Protein AF-A0A9P7FXS5-F1 (afdb_monomer_lite)

InterPro domains:
  IPR040554 Peroxisomal membrane protein PEX14-like, KPWE domain [PF17733] (110-156)
  IPR058841 PEX14-like, helix-turn-helix domain [PF25871] (19-83)

Secondary structure (DSSP, 8-state):
------------------HHHHHHH--GGG-HHHHHHHHHHHHTTTTSSS--HHHHHHHHHHHHHHHHHTT----HHHHHHHHHHH--TT------------S---------HHHHHHHHHTT-GGGSTT-----S----SPPPPP-SPP---HHHHTTTTS-S------------

Organism: NCBI:txid117069

Structure (mmCIF, N/CA/C/O backbone):
data_AF-A0A9P7FXS5-F1
#
_entry.id   AF-A0A9P7FXS5-F1
#
loop_
_atom_site.group_PDB
_atom_site.id
_atom_site.type_symbol
_ato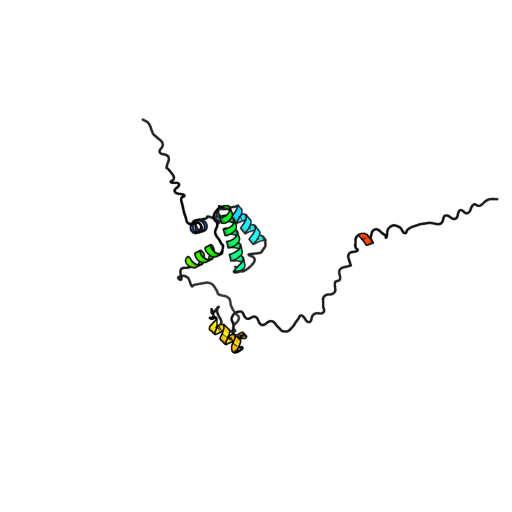m_site.label_atom_id
_atom_site.label_alt_id
_atom_site.label_comp_id
_atom_site.label_asym_id
_atom_site.label_entity_id
_atom_site.label_seq_id
_atom_site.pdbx_PDB_ins_code
_atom_site.Cartn_x
_atom_site.Cartn_y
_atom_site.Cartn_z
_atom_site.occupancy
_atom_site.B_iso_or_equiv
_atom_site.auth_seq_id
_atom_site.auth_comp_id
_atom_site.auth_asym_id
_atom_site.auth_atom_id
_atom_site.pdbx_PDB_model_num
ATOM 1 N N . MET A 1 1 ? -50.019 -2.440 -45.811 1.00 47.44 1 MET A N 1
ATOM 2 C CA . MET A 1 1 ? -49.812 -3.126 -44.522 1.00 47.44 1 MET A CA 1
ATOM 3 C C . MET A 1 1 ? -48.393 -2.813 -44.094 1.00 47.44 1 MET A C 1
ATOM 5 O O . MET A 1 1 ? -47.466 -3.425 -44.601 1.00 47.44 1 MET A O 1
ATOM 9 N N . SER A 1 2 ? -48.242 -1.752 -43.305 1.00 52.03 2 SER A N 1
ATOM 10 C CA . SER A 1 2 ? -46.956 -1.260 -42.814 1.00 52.03 2 SER A CA 1
ATOM 11 C C . SER A 1 2 ? -46.602 -2.020 -41.543 1.00 52.03 2 SER A C 1
ATOM 13 O O . SER A 1 2 ? -47.367 -1.982 -40.582 1.00 52.03 2 SER A O 1
ATOM 15 N N . SER A 1 3 ? -45.477 -2.725 -41.546 1.00 56.12 3 SER A N 1
ATOM 16 C CA . SER A 1 3 ? -44.903 -3.328 -40.346 1.00 56.12 3 SER A CA 1
ATOM 17 C C . SER A 1 3 ? -43.747 -2.444 -39.903 1.00 56.12 3 SER A C 1
ATOM 19 O O . SER A 1 3 ? -42.648 -2.515 -40.445 1.00 56.12 3 SER A O 1
ATOM 21 N N . GLU A 1 4 ? -44.054 -1.555 -38.966 1.00 56.38 4 GLU A N 1
ATOM 22 C CA . GLU A 1 4 ? -43.104 -0.703 -38.264 1.00 56.38 4 GLU A CA 1
ATOM 23 C C . GLU A 1 4 ? -42.313 -1.567 -37.273 1.00 56.38 4 GLU A C 1
ATOM 25 O O . GLU A 1 4 ? -42.883 -2.200 -36.380 1.00 56.38 4 GLU A O 1
ATOM 30 N N . LEU A 1 5 ? -40.999 -1.660 -37.487 1.00 52.34 5 LEU A N 1
ATOM 31 C CA . LEU A 1 5 ? -40.068 -2.347 -36.598 1.00 52.34 5 LEU A CA 1
ATOM 32 C C . LEU A 1 5 ? -39.922 -1.527 -35.313 1.00 52.34 5 LEU A C 1
ATOM 34 O O . LEU A 1 5 ? -39.390 -0.421 -35.301 1.00 52.34 5 LEU A O 1
ATOM 38 N N . LYS A 1 6 ? -40.443 -2.099 -34.229 1.00 45.44 6 LYS A N 1
ATOM 39 C CA . LYS A 1 6 ? -40.317 -1.631 -32.852 1.00 45.44 6 LYS A CA 1
ATOM 40 C C . LYS A 1 6 ? -38.885 -1.896 -32.369 1.00 45.44 6 LYS A C 1
ATOM 42 O O . LYS A 1 6 ? -38.578 -2.998 -31.925 1.00 45.44 6 LYS A O 1
ATOM 47 N N . GLU A 1 7 ? -38.032 -0.882 -32.445 1.00 49.72 7 GLU A N 1
ATOM 48 C CA . GLU A 1 7 ? -36.761 -0.830 -31.715 1.00 49.72 7 GLU A CA 1
ATOM 49 C C . GLU A 1 7 ? -37.035 -0.932 -30.195 1.00 49.72 7 GLU A C 1
ATOM 51 O O . GLU A 1 7 ? -37.879 -0.188 -29.676 1.00 49.72 7 GLU A O 1
ATOM 56 N N . PRO A 1 8 ? -36.371 -1.833 -29.448 1.00 53.38 8 PRO A N 1
ATOM 57 C CA . PRO A 1 8 ? -36.411 -1.815 -27.994 1.00 53.38 8 PRO A CA 1
ATOM 58 C C . PRO A 1 8 ? -35.490 -0.707 -27.468 1.00 53.38 8 PRO A C 1
ATOM 60 O O . PRO A 1 8 ? -34.266 -0.802 -27.520 1.00 53.38 8 PRO A O 1
ATOM 63 N N . SER A 1 9 ? -36.099 0.347 -26.930 1.00 42.12 9 SER A N 1
ATOM 64 C CA . SER A 1 9 ? -35.431 1.391 -26.156 1.00 42.12 9 SER A CA 1
ATOM 65 C C . SER A 1 9 ? -34.771 0.790 -24.907 1.00 42.12 9 SER A C 1
ATOM 67 O O . SER A 1 9 ? -35.450 0.517 -23.915 1.00 42.12 9 SER A O 1
ATOM 69 N N . LEU A 1 10 ? -33.455 0.585 -24.957 1.00 45.62 10 LEU A N 1
ATOM 70 C CA . LEU A 1 10 ? -32.618 0.380 -23.775 1.00 45.62 10 LEU A CA 1
ATOM 71 C C . LEU A 1 10 ? -32.517 1.712 -23.027 1.00 45.62 10 LEU A C 1
ATOM 73 O O . LEU A 1 10 ? -31.920 2.676 -23.500 1.00 45.62 10 LEU A O 1
ATOM 77 N N . SER A 1 11 ? -33.178 1.761 -21.877 1.00 41.03 11 SER A N 1
ATOM 78 C CA . SER A 1 11 ? -33.237 2.891 -20.959 1.00 41.03 11 SER A CA 1
ATOM 79 C C . SER A 1 11 ? -31.848 3.184 -20.385 1.00 41.03 11 SER A C 1
ATOM 81 O O . SER A 1 11 ? -31.383 2.508 -19.470 1.00 41.03 11 SER A O 1
ATOM 83 N N . SER A 1 12 ? -31.183 4.208 -20.913 1.00 48.53 12 SER A N 1
ATOM 84 C CA . SER A 1 12 ? -29.976 4.789 -20.323 1.00 48.53 12 SER A CA 1
ATOM 85 C C . SER A 1 12 ? -30.346 5.738 -19.179 1.00 48.53 12 SER A C 1
ATOM 87 O O . SER A 1 12 ? -30.234 6.951 -19.325 1.00 48.53 12 SER A O 1
ATOM 89 N N . ASP A 1 13 ? -30.760 5.202 -18.029 1.00 44.75 13 ASP A N 1
ATOM 90 C CA . ASP A 1 13 ? -30.784 5.959 -16.766 1.00 44.75 13 ASP A CA 1
ATOM 91 C C . ASP A 1 13 ? -29.416 5.827 -16.071 1.00 44.75 13 ASP A C 1
ATOM 93 O O . ASP A 1 13 ? -29.232 5.144 -15.067 1.00 44.75 13 ASP A O 1
ATOM 97 N N . SER A 1 14 ? -28.406 6.466 -16.665 1.00 52.44 14 SER A N 1
A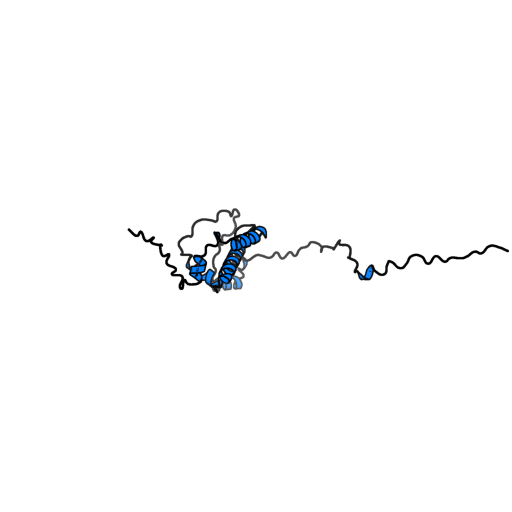TOM 98 C CA . SER A 1 14 ? -27.042 6.588 -16.129 1.00 52.44 14 SER A CA 1
ATOM 99 C C . SER A 1 14 ? -26.885 7.912 -15.367 1.00 52.44 14 SER A C 1
ATOM 101 O O . SER A 1 14 ? -25.984 8.710 -15.637 1.00 52.44 14 SER A O 1
ATOM 103 N N . SER A 1 15 ? -27.766 8.183 -14.408 1.00 54.66 15 SER A N 1
ATOM 104 C CA . SER A 1 15 ? -27.682 9.399 -13.594 1.00 54.66 15 SER A CA 1
ATOM 105 C C . SER A 1 15 ? -27.630 9.078 -12.101 1.00 54.66 15 SER A C 1
ATOM 107 O O . SER A 1 15 ? -28.628 8.742 -11.479 1.00 54.66 15 SER A O 1
ATOM 109 N N . VAL A 1 16 ? -26.429 9.295 -11.544 1.00 58.59 16 VAL A N 1
ATOM 110 C CA . VAL A 1 16 ? -26.097 9.491 -10.115 1.00 58.59 16 VAL A CA 1
ATOM 111 C C . VAL A 1 16 ? -26.000 8.250 -9.207 1.00 58.59 16 VAL A C 1
ATOM 113 O O . VAL A 1 16 ? -26.323 8.323 -8.028 1.00 58.59 16 VAL A O 1
ATOM 116 N N . LEU A 1 17 ? -25.460 7.124 -9.686 1.00 61.44 17 LEU A N 1
ATOM 117 C CA . LEU A 1 17 ? -24.916 6.127 -8.745 1.00 61.44 17 LEU A CA 1
ATOM 118 C C . LEU A 1 17 ? -23.758 6.737 -7.946 1.00 61.44 17 LEU A C 1
ATOM 120 O O . LEU A 1 17 ? -22.893 7.396 -8.537 1.00 61.44 17 LEU A O 1
ATOM 124 N N . ASN A 1 18 ? -23.757 6.513 -6.628 1.00 80.88 18 ASN A N 1
ATOM 125 C CA . ASN A 1 18 ? -22.683 6.933 -5.731 1.00 80.88 18 ASN A CA 1
ATOM 126 C C . ASN A 1 18 ? -21.350 6.384 -6.281 1.00 80.88 18 ASN A C 1
ATOM 128 O O . ASN A 1 18 ? -21.318 5.231 -6.720 1.00 80.88 18 ASN A O 1
ATOM 132 N N . PRO A 1 19 ? -20.254 7.162 -6.310 1.00 78.94 19 PRO A N 1
ATOM 133 C CA . PRO A 1 19 ? -18.975 6.682 -6.835 1.00 78.94 19 PRO A CA 1
ATOM 134 C C . PRO A 1 19 ? -18.535 5.339 -6.216 1.00 78.94 19 PRO A C 1
ATOM 136 O O . PRO A 1 19 ? -18.009 4.491 -6.934 1.00 78.94 19 PRO A O 1
ATOM 139 N N . LEU A 1 20 ? -18.854 5.075 -4.941 1.00 81.81 20 LEU A N 1
ATOM 140 C CA . LEU A 1 20 ? -18.588 3.782 -4.292 1.00 81.81 20 LEU A CA 1
ATOM 141 C C . LEU A 1 20 ? -19.411 2.624 -4.881 1.00 81.81 20 LEU A C 1
ATOM 143 O O . LEU A 1 20 ? -18.901 1.517 -5.037 1.00 81.81 20 LEU A O 1
ATOM 147 N N . GLU A 1 21 ? -20.672 2.862 -5.238 1.00 81.69 21 GLU A N 1
ATOM 148 C CA . GLU A 1 21 ? -21.524 1.848 -5.874 1.00 81.69 21 GLU A CA 1
ATOM 149 C C . GLU A 1 21 ? -21.044 1.536 -7.288 1.00 81.69 21 GLU A C 1
ATOM 151 O O . GLU A 1 21 ? -21.047 0.380 -7.702 1.00 81.69 21 GLU A O 1
ATOM 156 N N . ARG A 1 22 ? -20.562 2.551 -8.016 1.00 81.38 22 ARG A N 1
ATOM 157 C CA . ARG A 1 22 ? -19.932 2.350 -9.328 1.00 81.38 22 ARG A CA 1
ATOM 158 C C . ARG A 1 22 ? -18.658 1.530 -9.215 1.00 81.38 22 ARG A C 1
ATOM 160 O O . ARG A 1 22 ? -18.451 0.648 -10.036 1.00 81.38 22 ARG A O 1
ATOM 167 N N . PHE A 1 23 ? -17.833 1.802 -8.204 1.00 84.44 23 PHE A N 1
ATOM 168 C CA . PHE A 1 23 ? -16.642 1.008 -7.910 1.00 84.44 23 PHE A CA 1
ATOM 169 C C . PHE A 1 23 ? -17.002 -0.455 -7.626 1.00 84.44 23 PHE A C 1
ATOM 171 O O . PHE A 1 23 ? -16.379 -1.356 -8.177 1.00 84.44 23 PHE A O 1
ATOM 178 N N . ALA A 1 24 ? -18.037 -0.699 -6.818 1.00 83.62 24 ALA A N 1
ATOM 179 C CA . ALA A 1 24 ? -18.481 -2.050 -6.484 1.00 83.62 24 ALA A CA 1
ATOM 180 C C . ALA A 1 24 ? -19.114 -2.794 -7.675 1.00 83.62 24 ALA A C 1
ATOM 182 O O . ALA A 1 24 ? -18.932 -4.001 -7.810 1.00 83.62 24 ALA A O 1
ATOM 183 N N . ALA A 1 25 ? -19.844 -2.085 -8.539 1.00 83.88 25 ALA A N 1
ATOM 184 C CA . ALA A 1 25 ? -20.483 -2.645 -9.730 1.00 83.88 25 ALA A CA 1
ATOM 185 C C . ALA A 1 25 ? -19.530 -2.793 -10.931 1.00 83.88 25 ALA A C 1
ATOM 187 O O . ALA A 1 25 ? -19.921 -3.342 -11.964 1.00 83.88 25 ALA A O 1
ATOM 188 N N . TYR A 1 26 ? -18.300 -2.285 -10.832 1.00 84.50 26 TYR A N 1
ATOM 189 C CA . TYR A 1 26 ? -17.342 -2.306 -11.928 1.00 84.50 26 TYR A CA 1
ATOM 190 C C . TYR A 1 26 ? -16.813 -3.724 -12.192 1.00 84.50 26 TYR A C 1
ATOM 192 O O . TYR A 1 26 ? -16.307 -4.397 -11.293 1.00 84.50 26 TYR A O 1
ATOM 200 N N . GLN A 1 27 ? -16.889 -4.173 -13.449 1.00 87.56 27 GLN A N 1
ATOM 201 C CA . GLN A 1 27 ? -16.459 -5.513 -13.864 1.00 87.56 27 GLN A CA 1
ATOM 202 C C . GLN A 1 27 ? -14.955 -5.564 -14.150 1.00 87.56 27 GLN A C 1
ATOM 204 O O . GLN A 1 27 ? -14.524 -5.684 -15.299 1.00 87.56 27 GLN A O 1
ATOM 209 N N . PHE A 1 28 ? -14.156 -5.503 -13.086 1.00 86.31 28 PHE A N 1
ATOM 210 C CA . PHE A 1 28 ? -12.695 -5.605 -13.159 1.00 86.31 28 PHE A CA 1
ATOM 211 C C . PHE A 1 28 ? -12.217 -6.855 -13.914 1.00 86.31 28 PHE A C 1
ATOM 213 O O . PHE A 1 28 ? -11.234 -6.790 -14.643 1.00 86.31 28 PHE A O 1
ATOM 220 N N . ASP A 1 29 ? -12.950 -7.965 -13.816 1.00 86.56 29 ASP A N 1
ATOM 221 C CA . ASP A 1 29 ? -12.598 -9.229 -14.471 1.00 86.56 29 ASP A CA 1
ATOM 222 C C . ASP A 1 29 ? -12.684 -9.179 -16.000 1.00 86.56 29 ASP A C 1
ATOM 224 O O . ASP A 1 29 ? -12.162 -10.068 -16.659 1.00 86.56 29 ASP A O 1
ATOM 228 N N . SER A 1 30 ? -13.335 -8.167 -16.574 1.00 88.25 30 SER A N 1
ATOM 229 C CA . SER A 1 30 ? -13.462 -7.991 -18.028 1.00 88.25 30 SER A CA 1
ATOM 230 C C . SER A 1 30 ? -12.546 -6.903 -18.594 1.00 88.25 30 SER A C 1
ATOM 232 O O . SER A 1 30 ? -12.469 -6.737 -19.809 1.00 88.25 30 SER A O 1
ATOM 234 N N . ASP A 1 31 ? -11.853 -6.153 -17.732 1.00 88.81 31 ASP A N 1
ATOM 235 C CA . ASP A 1 31 ? -10.991 -5.054 -18.154 1.00 88.81 31 ASP A CA 1
ATOM 236 C C . ASP A 1 31 ? -9.571 -5.556 -18.450 1.00 88.81 31 ASP A C 1
ATOM 238 O O . ASP A 1 31 ? -8.816 -5.918 -17.547 1.00 88.81 31 ASP A O 1
ATOM 242 N N . GLU A 1 32 ? -9.187 -5.528 -19.727 1.00 90.31 32 GLU A N 1
ATOM 243 C CA . GLU A 1 32 ? -7.867 -5.971 -20.194 1.00 90.31 32 GLU A CA 1
ATOM 244 C C . GLU A 1 32 ? -6.709 -5.175 -19.575 1.00 90.31 32 GLU A C 1
ATOM 246 O O . GLU A 1 32 ? -5.664 -5.739 -19.261 1.00 90.31 32 GLU A O 1
ATOM 251 N N . THR A 1 33 ? -6.881 -3.867 -19.358 1.00 86.25 33 THR A N 1
ATOM 252 C CA . THR A 1 33 ? -5.832 -3.009 -18.783 1.00 86.25 33 THR A CA 1
ATOM 253 C C . THR A 1 33 ? -5.618 -3.341 -17.310 1.00 86.25 33 THR A C 1
ATOM 255 O O . THR A 1 33 ? -4.484 -3.401 -16.831 1.00 86.25 33 THR A O 1
ATOM 258 N N . TYR A 1 34 ? -6.709 -3.591 -16.587 1.00 88.19 34 TYR A N 1
ATOM 259 C CA . TYR A 1 34 ? -6.659 -4.045 -15.204 1.00 88.19 34 TYR A CA 1
ATOM 260 C C . TYR A 1 34 ? -6.031 -5.438 -15.092 1.00 88.19 34 TYR A C 1
ATOM 262 O O . TYR A 1 34 ? -5.131 -5.635 -14.275 1.00 88.19 34 TYR A O 1
ATOM 270 N N . GLN A 1 35 ? -6.446 -6.384 -15.939 1.00 91.31 35 GLN A N 1
ATOM 271 C CA . GLN A 1 35 ? -5.867 -7.727 -15.990 1.00 91.31 35 GLN A CA 1
ATOM 272 C C . GLN A 1 35 ? -4.372 -7.697 -16.321 1.00 91.31 35 GLN A C 1
ATOM 274 O O . GLN A 1 35 ? -3.598 -8.423 -15.704 1.00 91.31 35 GLN A O 1
ATOM 279 N N . GLN A 1 36 ? -3.946 -6.838 -17.248 1.00 90.44 36 GLN A N 1
ATOM 280 C CA . GLN A 1 36 ? -2.534 -6.661 -17.576 1.00 90.44 36 GLN A CA 1
ATOM 281 C C . GLN A 1 36 ? -1.744 -6.094 -16.388 1.00 90.44 36 GLN A C 1
ATOM 283 O O . GLN A 1 36 ? -0.649 -6.574 -16.090 1.00 90.44 36 GLN A O 1
ATOM 288 N N . GLY A 1 37 ? -2.302 -5.109 -15.677 1.00 87.19 37 GLY A N 1
ATOM 289 C CA . GLY A 1 37 ? -1.711 -4.580 -14.447 1.00 87.19 37 GLY A CA 1
ATOM 290 C C . GLY A 1 37 ? -1.590 -5.644 -13.353 1.00 87.19 37 GLY A C 1
ATOM 291 O O . GLY A 1 37 ? -0.537 -5.769 -12.730 1.00 87.19 37 GLY A O 1
ATOM 292 N N . LEU A 1 38 ? -2.630 -6.463 -13.170 1.00 86.69 38 LEU A N 1
ATOM 293 C CA . LEU A 1 38 ? -2.611 -7.595 -12.243 1.00 86.69 38 LEU A CA 1
ATOM 294 C C . LEU A 1 38 ? -1.566 -8.637 -12.641 1.00 86.69 38 LEU A C 1
ATOM 296 O O . LEU A 1 38 ? -0.816 -9.096 -11.786 1.00 86.69 38 LEU A O 1
ATOM 300 N N . ALA A 1 39 ? -1.490 -8.994 -13.923 1.00 87.31 39 ALA A N 1
ATOM 301 C CA . ALA A 1 39 ? -0.516 -9.953 -14.427 1.00 87.31 39 ALA A CA 1
ATOM 302 C C . ALA A 1 39 ? 0.919 -9.471 -14.176 1.00 87.31 39 ALA A C 1
ATOM 304 O O . ALA A 1 39 ? 1.743 -10.249 -13.707 1.00 87.31 39 ALA A O 1
ATOM 305 N N . SER A 1 40 ? 1.199 -8.181 -14.394 1.00 86.81 40 SER A N 1
ATOM 306 C CA . SER A 1 40 ? 2.505 -7.585 -14.083 1.00 86.81 40 SER A CA 1
ATOM 307 C C . SER A 1 40 ? 2.837 -7.629 -12.589 1.00 86.81 40 SER A C 1
ATOM 309 O O . SER A 1 40 ? 4.004 -7.763 -12.230 1.00 86.81 40 SER A O 1
ATOM 311 N N . LEU A 1 41 ? 1.834 -7.501 -11.720 1.00 84.00 41 LEU A N 1
ATOM 312 C CA . LEU A 1 41 ? 2.012 -7.550 -10.270 1.00 84.00 41 LEU A CA 1
ATOM 313 C C . LEU A 1 41 ? 2.254 -8.990 -9.782 1.00 84.00 41 LEU A C 1
ATOM 315 O O . LEU A 1 41 ? 3.099 -9.231 -8.921 1.00 84.00 41 LEU A O 1
ATOM 319 N N . ILE A 1 42 ? 1.559 -9.958 -10.385 1.00 85.62 42 ILE A N 1
ATOM 320 C CA . ILE A 1 42 ? 1.755 -11.395 -10.148 1.00 85.62 42 ILE A CA 1
ATOM 321 C C . ILE A 1 42 ? 3.146 -11.839 -10.613 1.00 85.62 42 ILE A C 1
ATOM 323 O O . ILE A 1 42 ? 3.855 -12.487 -9.847 1.00 85.62 42 ILE A O 1
ATOM 327 N N . ASP A 1 43 ? 3.556 -11.454 -11.822 1.00 84.88 43 ASP A N 1
ATOM 328 C CA . ASP A 1 43 ? 4.872 -11.790 -12.385 1.00 84.88 43 ASP A CA 1
ATOM 329 C C . ASP A 1 43 ? 6.017 -11.097 -11.624 1.00 84.88 43 ASP A C 1
ATOM 331 O O . ASP A 1 43 ? 7.083 -11.671 -11.415 1.00 84.88 43 ASP A O 1
ATOM 335 N N . GLY A 1 44 ? 5.756 -9.897 -11.093 1.00 80.38 44 GLY A N 1
ATOM 336 C CA . GLY A 1 44 ? 6.651 -9.176 -10.184 1.00 80.38 44 GLY A CA 1
ATOM 337 C C . GLY A 1 44 ? 6.833 -9.829 -8.807 1.00 80.38 44 GLY A C 1
ATOM 338 O O . GLY A 1 44 ? 7.582 -9.306 -7.983 1.00 80.38 44 GLY A O 1
ATOM 339 N N . GLY A 1 45 ? 6.169 -10.957 -8.539 1.00 74.81 45 GLY A N 1
ATOM 340 C CA . GLY A 1 45 ? 6.319 -11.723 -7.304 1.00 74.81 45 GLY A CA 1
ATOM 341 C C . GLY A 1 45 ? 5.546 -11.166 -6.110 1.00 74.81 45 GLY A C 1
ATOM 342 O O . GLY A 1 45 ? 5.665 -11.729 -5.023 1.00 74.81 45 GLY A O 1
ATOM 343 N N . ALA A 1 46 ? 4.718 -10.130 -6.289 1.00 66.62 46 ALA A N 1
ATOM 344 C CA . ALA A 1 46 ? 3.904 -9.574 -5.207 1.00 66.62 46 ALA A CA 1
ATOM 345 C C . ALA A 1 46 ? 2.988 -10.647 -4.598 1.00 66.62 46 ALA A C 1
ATOM 347 O O . ALA A 1 46 ? 2.901 -10.782 -3.387 1.00 66.62 46 ALA A O 1
ATOM 348 N N . PHE A 1 47 ? 2.397 -11.518 -5.423 1.00 67.50 47 PHE A N 1
ATOM 349 C CA . PHE A 1 47 ? 1.528 -12.612 -4.963 1.00 67.50 47 PHE A CA 1
ATOM 350 C C . PHE A 1 47 ? 2.252 -13.951 -4.740 1.00 67.50 47 PHE A C 1
ATOM 352 O O . PHE A 1 47 ? 1.596 -14.984 -4.602 1.00 67.50 47 PHE A O 1
ATOM 359 N N . SER A 1 48 ? 3.589 -13.970 -4.692 1.00 59.28 48 SER A N 1
ATOM 360 C CA . SER A 1 48 ? 4.371 -15.188 -4.441 1.00 59.28 48 SER A CA 1
ATOM 361 C C . SER A 1 48 ? 4.328 -15.583 -2.953 1.00 59.28 48 SER A C 1
ATOM 363 O O . SER A 1 48 ? 5.319 -15.464 -2.233 1.00 59.28 48 SER A O 1
ATOM 365 N N . GLY A 1 49 ? 3.175 -16.052 -2.469 1.00 64.38 49 GLY A N 1
ATOM 366 C CA . GLY A 1 49 ? 2.985 -16.515 -1.091 1.00 64.38 49 GLY A CA 1
ATOM 367 C C . GLY A 1 49 ? 1.521 -16.535 -0.645 1.00 64.38 49 GLY A C 1
ATOM 368 O O . GLY A 1 49 ? 0.612 -16.290 -1.435 1.00 64.38 49 GLY A O 1
ATOM 369 N N . ASN A 1 50 ? 1.285 -16.825 0.642 1.00 57.88 50 ASN A N 1
ATOM 370 C CA . ASN A 1 50 ? -0.032 -16.617 1.254 1.00 57.88 50 ASN A CA 1
ATOM 371 C C . ASN A 1 50 ? -0.456 -15.149 1.071 1.00 57.88 50 ASN A C 1
ATOM 373 O O . ASN A 1 50 ? 0.414 -14.279 1.112 1.00 57.88 50 ASN A O 1
ATOM 377 N N . PRO A 1 51 ? -1.754 -14.851 0.889 1.00 62.84 51 PRO A N 1
ATOM 378 C CA . PRO A 1 51 ? -2.227 -13.483 0.717 1.00 62.84 51 PRO A CA 1
ATOM 379 C C . PRO A 1 51 ? -1.915 -12.666 1.975 1.00 62.84 51 PRO A C 1
ATOM 381 O O . PRO A 1 51 ? -2.640 -12.724 2.968 1.00 62.84 51 PRO A O 1
ATOM 384 N N . THR A 1 52 ? -0.817 -11.917 1.943 1.00 66.56 52 THR A N 1
ATOM 385 C CA . THR A 1 52 ? -0.477 -10.960 2.988 1.00 66.56 52 THR A CA 1
ATOM 386 C C . THR A 1 52 ? -1.399 -9.743 2.877 1.00 66.56 52 THR A C 1
ATOM 388 O O . THR A 1 52 ? -1.958 -9.462 1.807 1.00 66.56 52 THR A O 1
ATOM 391 N N . PRO A 1 53 ? -1.615 -9.003 3.976 1.00 69.75 53 PRO A N 1
ATOM 392 C CA . PRO A 1 53 ? -2.393 -7.769 3.929 1.00 69.75 53 PRO A CA 1
ATOM 393 C C . PRO A 1 53 ? -1.805 -6.747 2.944 1.00 69.75 53 PRO A C 1
ATOM 395 O O . PRO A 1 53 ? -2.584 -6.005 2.344 1.00 69.75 53 PRO A O 1
ATOM 398 N N . GLU A 1 54 ? -0.484 -6.750 2.716 1.00 73.81 54 GLU A N 1
ATOM 399 C CA . GLU A 1 54 ? 0.154 -5.898 1.705 1.00 73.81 54 GLU A CA 1
ATOM 400 C C . GLU A 1 54 ? -0.334 -6.226 0.284 1.00 73.81 54 GLU A C 1
ATOM 402 O O . GLU A 1 54 ? -0.774 -5.332 -0.435 1.00 73.81 54 GLU A O 1
ATOM 407 N N . ASN A 1 55 ? -0.390 -7.506 -0.091 1.00 77.69 55 ASN A N 1
ATOM 408 C CA . ASN A 1 55 ? -0.829 -7.940 -1.425 1.00 77.69 55 ASN A CA 1
ATOM 409 C C . ASN A 1 55 ? -2.284 -7.555 -1.714 1.00 77.69 55 ASN A C 1
ATOM 411 O O . ASN A 1 55 ? -2.666 -7.221 -2.840 1.00 77.69 55 ASN A O 1
ATOM 415 N N . LYS A 1 56 ? -3.126 -7.604 -0.676 1.00 77.50 56 LYS A N 1
ATOM 416 C CA . LYS A 1 56 ? -4.517 -7.162 -0.770 1.00 77.50 56 LYS A CA 1
ATOM 417 C C . LYS A 1 56 ? -4.600 -5.651 -0.987 1.00 77.50 56 LYS A C 1
ATOM 419 O O . LYS A 1 56 ? -5.469 -5.200 -1.733 1.00 77.50 56 LYS A O 1
ATOM 424 N N . GLU A 1 57 ? -3.716 -4.886 -0.357 1.00 81.25 57 GLU A N 1
ATOM 425 C CA . GLU A 1 57 ? -3.672 -3.437 -0.513 1.00 81.25 57 GLU A CA 1
ATOM 426 C C . GLU A 1 57 ? -3.199 -3.025 -1.904 1.00 81.25 57 GLU A C 1
ATOM 428 O O . GLU A 1 57 ? -3.847 -2.201 -2.540 1.00 81.25 57 GLU A O 1
ATOM 433 N N . GLU A 1 58 ? -2.173 -3.670 -2.452 1.00 81.44 58 GLU A N 1
ATOM 434 C CA . GLU A 1 58 ? -1.732 -3.417 -3.829 1.00 81.44 58 GLU A CA 1
ATOM 435 C C . GLU A 1 58 ? -2.832 -3.731 -4.857 1.00 81.44 58 GLU A C 1
ATOM 437 O O . GLU A 1 58 ? -3.096 -2.937 -5.764 1.00 81.44 58 GLU A O 1
ATOM 442 N N . CYS A 1 59 ? -3.562 -4.837 -4.659 1.00 81.38 59 CYS A N 1
ATOM 443 C CA . CYS A 1 59 ? -4.768 -5.159 -5.426 1.00 81.38 59 CYS A CA 1
ATOM 444 C C . CYS A 1 59 ? -5.809 -4.028 -5.379 1.00 81.38 59 CYS A C 1
ATOM 446 O O . CYS A 1 59 ? -6.423 -3.699 -6.398 1.00 81.38 59 CYS A O 1
ATOM 448 N N . ARG A 1 60 ? -6.037 -3.438 -4.198 1.00 83.94 60 ARG A N 1
ATOM 449 C CA . ARG A 1 60 ? -6.976 -2.319 -4.037 1.00 83.94 60 ARG A CA 1
ATOM 450 C C . ARG A 1 60 ? -6.470 -1.057 -4.707 1.00 83.94 60 ARG A C 1
ATOM 452 O O . ARG A 1 60 ? -7.253 -0.412 -5.393 1.00 83.94 60 ARG A O 1
ATOM 459 N N . LEU A 1 61 ? -5.192 -0.726 -4.557 1.00 83.94 61 LEU A N 1
ATOM 460 C CA . LEU A 1 61 ? -4.586 0.444 -5.190 1.00 83.94 61 LEU A CA 1
ATOM 461 C C . LEU A 1 61 ? -4.696 0.369 -6.714 1.00 83.94 61 LEU A C 1
ATOM 463 O O . LEU A 1 61 ? -5.033 1.365 -7.350 1.00 83.94 61 LEU A O 1
ATOM 467 N N . LEU A 1 62 ? -4.507 -0.817 -7.298 1.00 86.44 62 LEU A N 1
ATOM 468 C CA . LEU A 1 62 ? -4.699 -1.031 -8.731 1.00 86.44 62 LEU A CA 1
ATOM 469 C C . LEU A 1 62 ? -6.167 -0.861 -9.162 1.00 86.44 62 LEU A C 1
ATOM 471 O O . LEU A 1 62 ? -6.449 -0.262 -10.199 1.00 86.44 62 LEU A O 1
ATOM 475 N N . LYS A 1 63 ? -7.126 -1.347 -8.365 1.00 85.50 63 LYS A N 1
ATOM 476 C CA . LYS A 1 63 ? -8.558 -1.107 -8.626 1.00 85.50 63 LYS A CA 1
ATOM 477 C C . LYS A 1 63 ? -8.905 0.380 -8.530 1.00 85.50 63 LYS A C 1
ATOM 479 O O . LYS A 1 63 ? -9.635 0.909 -9.366 1.00 85.50 63 LYS A O 1
ATOM 484 N N . LEU A 1 64 ? -8.363 1.060 -7.523 1.00 85.19 64 LEU A N 1
ATOM 485 C CA . LEU A 1 64 ? -8.611 2.473 -7.260 1.00 85.19 64 LEU A CA 1
ATOM 486 C C . LEU A 1 64 ? -8.022 3.361 -8.359 1.00 85.19 64 LEU A C 1
ATOM 488 O O . LEU A 1 64 ? -8.694 4.278 -8.828 1.00 85.19 64 LEU A O 1
ATOM 492 N N . SER A 1 65 ? -6.809 3.053 -8.829 1.00 84.06 65 SER A N 1
ATOM 493 C CA . SER A 1 65 ? -6.185 3.768 -9.945 1.00 84.06 65 SER A CA 1
ATOM 494 C C . SER A 1 65 ? -7.022 3.637 -11.219 1.00 84.06 65 SER A C 1
ATOM 496 O O . SER A 1 65 ? -7.229 4.628 -11.920 1.00 84.06 65 SER A O 1
ATOM 498 N N . ARG A 1 66 ? -7.613 2.461 -11.475 1.00 84.75 66 ARG A N 1
ATOM 499 C CA . ARG A 1 66 ? -8.520 2.270 -12.613 1.00 84.75 66 ARG A CA 1
ATOM 500 C C . ARG A 1 66 ? -9.820 3.069 -12.481 1.00 84.75 66 ARG A C 1
ATOM 502 O O . ARG A 1 66 ? -10.255 3.702 -13.447 1.00 84.75 66 ARG A O 1
ATOM 509 N N . CYS A 1 67 ? -10.425 3.100 -11.295 1.00 80.94 67 CYS A N 1
ATOM 510 C CA . CYS A 1 67 ? -11.634 3.894 -11.058 1.00 80.94 67 CYS A CA 1
ATOM 511 C C . CYS A 1 67 ? -11.382 5.408 -11.093 1.00 80.94 67 CYS A C 1
ATOM 513 O O . CYS A 1 67 ? -12.245 6.140 -11.583 1.00 80.94 67 CYS A O 1
ATOM 515 N N . SER A 1 68 ? -10.196 5.862 -10.678 1.00 78.50 68 SER A N 1
ATOM 516 C CA . SER A 1 68 ? -9.771 7.262 -10.796 1.00 78.50 68 SER A CA 1
ATOM 517 C C . SER A 1 68 ? -9.656 7.699 -12.263 1.00 78.50 68 SER A C 1
ATOM 519 O O . SER A 1 68 ? -10.174 8.750 -12.634 1.00 78.50 68 SER A O 1
ATOM 521 N N . VAL A 1 69 ? -9.117 6.845 -13.144 1.00 74.69 69 VAL A N 1
ATOM 522 C CA . VAL A 1 69 ? -9.079 7.096 -14.604 1.00 74.69 69 VAL A CA 1
ATOM 523 C C . VAL A 1 69 ? -10.484 7.207 -15.215 1.00 74.69 69 VAL A C 1
ATOM 525 O O . VAL A 1 69 ? -10.677 7.898 -16.212 1.00 74.69 69 VAL A O 1
ATOM 528 N N . THR A 1 70 ? -11.486 6.580 -14.595 1.00 75.06 70 THR A N 1
ATOM 529 C CA . THR A 1 70 ? -12.896 6.646 -15.023 1.00 75.06 70 THR A CA 1
ATOM 530 C C . THR A 1 70 ? -13.597 7.933 -14.539 1.00 75.06 70 THR A C 1
ATOM 532 O O . THR A 1 70 ? -14.795 8.109 -14.749 1.00 75.06 70 THR A O 1
ATOM 535 N N . GLY A 1 71 ? -12.864 8.855 -13.901 1.00 70.50 71 GLY A N 1
ATOM 536 C CA . GLY A 1 71 ? -13.376 10.153 -13.451 1.00 70.50 71 GLY A CA 1
ATOM 537 C C . GLY A 1 71 ? -14.151 10.107 -12.134 1.00 70.50 71 GLY A C 1
ATOM 538 O O . GLY A 1 71 ? -14.942 11.009 -11.868 1.00 70.50 71 GLY A O 1
ATOM 539 N N . ASN A 1 72 ? -13.963 9.062 -11.318 1.00 74.88 72 ASN A N 1
ATOM 540 C CA . ASN A 1 72 ? -14.513 9.009 -9.965 1.00 74.88 72 ASN A CA 1
ATOM 541 C C . ASN A 1 72 ? -13.382 9.218 -8.947 1.00 74.88 72 ASN A C 1
ATOM 543 O O . ASN A 1 72 ? -12.476 8.390 -8.849 1.00 74.88 72 ASN A O 1
ATOM 547 N N . ASP A 1 73 ? -13.461 10.291 -8.162 1.00 73.94 73 ASP A N 1
ATOM 548 C CA . ASP A 1 73 ? -12.542 10.538 -7.049 1.00 73.94 73 ASP A CA 1
ATOM 549 C C . ASP A 1 73 ? -12.964 9.691 -5.844 1.00 73.94 73 ASP A C 1
ATOM 551 O O . ASP A 1 73 ? -13.832 10.074 -5.059 1.00 73.94 73 ASP A O 1
ATOM 555 N N . ILE A 1 74 ? -12.381 8.498 -5.732 1.00 82.06 74 ILE A N 1
ATOM 556 C CA . ILE A 1 74 ? -12.591 7.580 -4.610 1.00 82.06 74 ILE A CA 1
ATOM 557 C C . ILE A 1 74 ? -11.253 7.393 -3.912 1.00 82.06 74 ILE A C 1
ATOM 559 O O . ILE A 1 74 ? -10.257 7.061 -4.555 1.00 82.06 74 ILE A O 1
ATOM 563 N N . THR A 1 75 ? -11.222 7.597 -2.597 1.00 83.50 75 THR A N 1
ATOM 564 C CA . THR A 1 75 ? -10.011 7.382 -1.796 1.00 83.50 75 THR A CA 1
ATOM 565 C C . THR A 1 75 ? -9.939 5.943 -1.280 1.00 83.50 75 THR A C 1
ATOM 567 O O . THR A 1 75 ? -10.961 5.275 -1.106 1.00 83.50 75 THR A O 1
ATOM 570 N N . SER A 1 76 ? -8.728 5.448 -1.004 1.00 80.62 76 SER A N 1
ATOM 571 C CA . SER A 1 76 ? -8.530 4.100 -0.445 1.00 80.62 76 SER A CA 1
ATOM 572 C C . SER A 1 76 ? -9.272 3.928 0.884 1.00 80.62 76 SER A C 1
ATOM 574 O O . SER A 1 76 ? -9.893 2.895 1.124 1.00 80.62 76 SER A O 1
ATOM 576 N N . GLU A 1 77 ? -9.291 4.977 1.707 1.00 82.88 77 GLU A N 1
ATOM 577 C CA . GLU A 1 77 ? -10.007 5.023 2.982 1.00 82.88 77 GLU A CA 1
ATOM 578 C C . GLU A 1 77 ? -11.526 4.846 2.817 1.00 82.88 77 GLU A C 1
ATOM 580 O O . GLU A 1 77 ? -12.146 4.095 3.570 1.00 82.88 77 GLU A O 1
ATOM 585 N N . GLN A 1 78 ? -12.130 5.459 1.792 1.00 82.56 78 GLN A N 1
ATOM 586 C CA . GLN A 1 78 ? -13.558 5.294 1.498 1.00 82.56 78 GLN A CA 1
ATOM 587 C C . GLN A 1 78 ? -13.896 3.859 1.082 1.00 82.56 78 GLN A C 1
ATOM 589 O O . GLN A 1 78 ? -14.909 3.315 1.523 1.00 82.56 78 GLN A O 1
ATOM 594 N N . VAL A 1 79 ? -13.041 3.227 0.272 1.00 82.94 79 VAL A N 1
ATOM 595 C CA . VAL A 1 79 ? -13.207 1.817 -0.115 1.00 82.94 79 VAL A CA 1
ATOM 596 C C . VAL A 1 79 ? -13.057 0.901 1.095 1.00 82.94 79 VAL A C 1
ATOM 598 O O . VAL A 1 79 ? -13.855 -0.017 1.260 1.00 82.94 79 VAL A O 1
ATOM 601 N N . LEU A 1 80 ? -12.092 1.163 1.980 1.00 82.25 80 LEU A N 1
ATOM 602 C CA . LEU A 1 80 ? -11.914 0.392 3.212 1.00 82.25 80 LEU A CA 1
ATOM 603 C C . LEU A 1 80 ? -13.126 0.505 4.140 1.00 82.25 80 LEU A C 1
ATOM 605 O O . LEU A 1 80 ? -13.611 -0.513 4.633 1.00 82.25 80 LEU A O 1
ATOM 609 N N . ALA A 1 81 ? -13.649 1.716 4.343 1.00 82.94 81 ALA A N 1
ATOM 610 C CA . ALA A 1 81 ? -14.861 1.934 5.126 1.00 82.94 81 ALA A CA 1
ATOM 611 C C . ALA A 1 81 ? -16.068 1.205 4.511 1.00 82.94 81 ALA A C 1
ATOM 613 O O . ALA A 1 81 ? -16.862 0.595 5.229 1.00 82.94 81 ALA A O 1
ATOM 614 N N . TYR A 1 82 ? -16.171 1.201 3.179 1.00 82.38 82 TYR A N 1
ATOM 615 C CA . TYR A 1 82 ? -17.215 0.482 2.458 1.00 82.38 82 TYR A CA 1
ATOM 616 C C . TYR A 1 82 ? -17.076 -1.041 2.586 1.00 82.38 82 TYR A C 1
ATOM 618 O O . TYR A 1 82 ? -18.046 -1.711 2.935 1.00 82.38 82 TYR A O 1
ATOM 626 N N . GLU A 1 83 ? -15.878 -1.599 2.402 1.00 80.94 83 GLU A N 1
ATOM 627 C CA . GLU A 1 83 ? -15.605 -3.029 2.602 1.00 80.94 83 GLU A CA 1
ATOM 628 C C . GLU A 1 83 ? -15.907 -3.477 4.040 1.00 80.94 83 GLU A C 1
ATOM 630 O O . GLU A 1 83 ? -16.481 -4.548 4.251 1.00 80.94 83 GLU A O 1
ATOM 635 N N . LEU A 1 84 ? -15.547 -2.658 5.034 1.00 81.25 84 LEU A N 1
ATOM 636 C CA . LEU A 1 84 ? -15.870 -2.900 6.442 1.00 81.25 84 LEU A CA 1
ATOM 637 C C . LEU A 1 84 ? -17.381 -2.864 6.690 1.00 81.25 84 LEU A C 1
ATOM 639 O O . LEU A 1 84 ? -17.886 -3.689 7.445 1.00 81.25 84 LEU A O 1
ATOM 643 N N . SER A 1 85 ? -18.108 -1.966 6.020 1.00 78.38 85 SER A N 1
ATOM 644 C CA . SER A 1 85 ? -19.572 -1.900 6.103 1.00 78.38 85 SER A CA 1
ATOM 645 C C . SER A 1 85 ? -20.269 -3.092 5.427 1.00 78.38 85 SER A C 1
ATOM 647 O O . SER A 1 85 ? -21.322 -3.532 5.889 1.00 78.38 85 SER A O 1
ATOM 649 N N . LEU A 1 86 ? -19.666 -3.653 4.368 1.00 74.62 86 LEU A N 1
ATOM 650 C CA . LEU A 1 86 ? -20.159 -4.837 3.654 1.00 74.62 86 LEU A CA 1
ATOM 651 C C . LEU A 1 86 ? -19.885 -6.143 4.402 1.00 74.62 86 LEU A C 1
ATOM 653 O O . LEU A 1 86 ? -20.629 -7.113 4.231 1.00 74.62 86 LEU A O 1
ATOM 657 N N . ARG A 1 87 ? -18.852 -6.179 5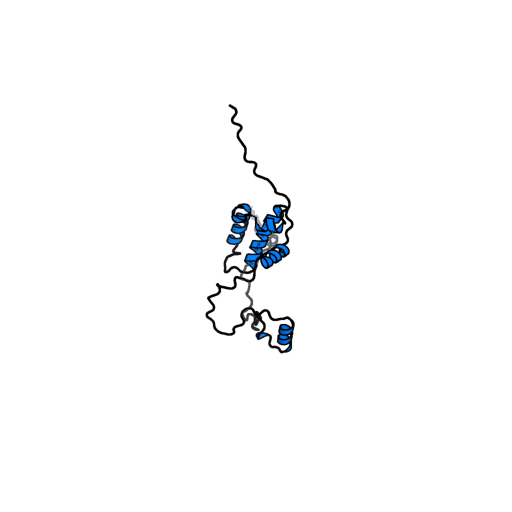.253 1.00 70.81 87 ARG A N 1
ATOM 658 C CA . ARG A 1 87 ? -18.612 -7.273 6.200 1.00 70.81 87 ARG A CA 1
ATOM 659 C C . ARG A 1 87 ? -19.676 -7.252 7.301 1.00 70.81 87 ARG A C 1
ATOM 661 O O . ARG A 1 87 ? -19.430 -6.872 8.441 1.00 70.81 87 ARG A O 1
ATOM 668 N N . LYS A 1 88 ? -20.882 -7.709 6.960 1.00 53.47 88 LYS A N 1
ATOM 669 C CA . LYS A 1 88 ? -21.892 -8.119 7.941 1.00 53.47 88 LYS A CA 1
ATOM 670 C C . LYS A 1 88 ? -21.288 -9.191 8.869 1.00 53.47 88 LYS A C 1
ATOM 672 O O . LYS A 1 88 ? -20.615 -10.094 8.372 1.00 53.47 88 LYS A O 1
ATOM 677 N N . PRO A 1 89 ? -21.552 -9.155 10.187 1.00 51.78 89 PRO A N 1
ATOM 678 C CA . PRO A 1 89 ? -20.948 -10.054 11.176 1.00 51.78 89 PRO A CA 1
ATOM 679 C C . PRO A 1 89 ? -21.561 -11.471 11.163 1.00 51.78 89 PRO A C 1
ATOM 681 O O . PRO A 1 89 ? -21.997 -11.960 12.199 1.00 51.78 89 PRO A O 1
ATOM 684 N N . SER A 1 90 ? -21.648 -12.127 10.001 1.00 47.00 90 SER A N 1
ATOM 685 C CA . SER A 1 90 ? -22.313 -13.436 9.874 1.00 47.00 90 SER A CA 1
ATOM 686 C C . SER A 1 90 ? -21.475 -14.556 9.254 1.00 47.00 90 SER A C 1
ATOM 688 O O . SER A 1 90 ? -22.012 -15.644 9.095 1.00 47.00 90 SER A O 1
ATOM 690 N N . ASP A 1 91 ? -20.189 -14.357 8.963 1.00 41.50 91 ASP A N 1
ATOM 691 C CA . ASP A 1 91 ? -19.317 -15.464 8.542 1.00 41.50 91 ASP A CA 1
ATOM 692 C C . ASP A 1 91 ? -17.963 -15.400 9.253 1.00 41.50 91 ASP A C 1
ATOM 694 O O . ASP A 1 91 ? -16.962 -14.885 8.758 1.00 41.50 91 ASP A O 1
ATOM 698 N N . VAL A 1 92 ? -17.967 -15.928 10.475 1.00 49.50 92 VAL A N 1
ATOM 699 C CA . VAL A 1 92 ? -16.789 -16.479 11.148 1.00 49.50 92 VAL A CA 1
ATOM 700 C C . VAL A 1 92 ? -16.933 -17.994 11.123 1.00 49.50 92 VAL A C 1
ATOM 702 O O . VAL A 1 92 ? -17.384 -18.601 12.088 1.00 49.50 92 VAL A O 1
ATOM 705 N N . ALA A 1 93 ? -16.574 -18.615 10.004 1.00 50.62 93 ALA A N 1
ATOM 706 C CA . ALA A 1 93 ? -16.220 -20.025 9.986 1.00 50.62 93 ALA A CA 1
ATOM 707 C C . ALA A 1 93 ? -15.331 -20.341 8.779 1.00 50.62 93 ALA A C 1
ATOM 709 O O . ALA A 1 93 ? -15.684 -20.066 7.639 1.00 50.62 93 ALA A O 1
ATOM 710 N N . LEU A 1 94 ? -14.222 -21.023 9.071 1.00 50.53 94 LEU A N 1
ATOM 711 C CA . LEU A 1 94 ? -13.417 -21.822 8.146 1.00 50.53 94 LEU A CA 1
ATOM 712 C C . LEU A 1 94 ? -12.428 -21.089 7.221 1.00 50.53 94 LEU A C 1
ATOM 714 O O . LEU A 1 94 ? -12.619 -20.981 6.014 1.00 50.53 94 LEU A O 1
ATOM 718 N N . SER A 1 95 ? -11.255 -20.762 7.766 1.00 44.31 95 SER A N 1
ATOM 719 C CA . SER A 1 95 ? -10.008 -21.422 7.334 1.00 44.31 95 SER A CA 1
ATOM 720 C C . SER A 1 95 ? -8.807 -20.877 8.090 1.00 44.31 95 SER A C 1
ATOM 722 O O . SER A 1 95 ? -8.210 -19.889 7.685 1.00 44.31 95 SER A O 1
ATOM 724 N N . GLU A 1 96 ? -8.403 -21.584 9.141 1.00 40.12 96 GLU A N 1
ATOM 725 C CA . GLU A 1 96 ? -6.983 -21.685 9.465 1.00 40.12 96 GLU A CA 1
ATOM 726 C C . GLU A 1 96 ? -6.741 -23.015 10.182 1.00 40.12 96 GLU A C 1
ATOM 728 O O . GLU A 1 96 ? -7.015 -23.205 11.363 1.00 40.12 96 GLU A O 1
ATOM 733 N N . SER A 1 97 ? -6.308 -24.009 9.414 1.00 48.91 97 SER A N 1
ATOM 734 C CA . SER A 1 97 ? -5.746 -25.249 9.934 1.00 48.91 97 SER A CA 1
ATOM 735 C C . SER A 1 97 ? -4.389 -25.410 9.283 1.00 48.91 97 SER A C 1
ATOM 737 O O . SER A 1 97 ? -4.310 -25.876 8.153 1.00 48.91 97 SER A O 1
ATOM 739 N N . THR A 1 98 ? -3.342 -24.959 9.974 1.00 43.28 98 THR A N 1
ATOM 740 C CA . THR A 1 98 ? -2.046 -25.643 10.135 1.00 43.28 98 THR A CA 1
ATOM 741 C C . THR A 1 98 ? -1.186 -24.792 11.073 1.00 43.28 98 THR A C 1
ATOM 743 O O . THR A 1 98 ? -0.472 -23.896 10.642 1.00 43.28 98 THR A O 1
ATOM 746 N N . SER A 1 99 ? -1.239 -25.086 12.373 1.00 40.56 99 SER A N 1
ATOM 747 C CA . SER A 1 99 ? -0.170 -24.721 13.305 1.00 40.56 99 SER A CA 1
ATOM 748 C C . SER A 1 99 ? 0.085 -25.907 14.225 1.00 40.56 99 SER A C 1
ATOM 750 O O . SER A 1 99 ? -0.566 -26.102 15.250 1.00 40.56 99 SER A O 1
ATOM 752 N N . ILE A 1 100 ? 1.007 -26.762 13.788 1.00 48.56 100 ILE A N 1
ATOM 753 C CA . ILE A 1 100 ? 1.604 -27.816 14.601 1.00 48.56 100 ILE A CA 1
ATOM 754 C C . ILE A 1 100 ? 2.892 -27.229 15.173 1.00 48.56 100 ILE A C 1
ATOM 756 O O . ILE A 1 100 ? 3.954 -27.575 14.695 1.00 48.56 100 ILE A O 1
ATOM 760 N N . PHE A 1 101 ? 2.815 -26.314 16.139 1.00 39.09 101 PHE A N 1
ATOM 761 C CA . PHE A 1 101 ? 3.857 -26.133 17.156 1.00 39.09 101 PHE A CA 1
ATOM 762 C C . PHE A 1 101 ? 3.219 -25.492 18.389 1.00 39.09 101 PHE A C 1
ATOM 764 O O . PHE A 1 101 ? 2.878 -24.313 18.430 1.00 39.09 101 PHE A O 1
ATOM 771 N N . ALA A 1 102 ? 3.000 -26.335 19.392 1.00 47.22 102 ALA A N 1
ATOM 772 C CA . ALA A 1 102 ? 2.485 -25.952 20.687 1.00 47.22 102 ALA A CA 1
ATOM 773 C C . ALA A 1 102 ? 3.531 -25.138 21.458 1.00 47.22 102 ALA A C 1
ATOM 775 O O . ALA A 1 102 ? 4.507 -25.708 21.934 1.00 47.22 102 ALA A O 1
ATOM 776 N N . SER A 1 103 ? 3.276 -23.842 21.633 1.00 43.94 103 SER A N 1
ATOM 777 C CA . SER A 1 103 ? 3.482 -23.142 22.909 1.00 43.94 103 SER A CA 1
ATOM 778 C C . SER A 1 103 ? 2.964 -21.702 22.819 1.00 43.94 103 SER A C 1
ATOM 780 O O . SER A 1 103 ? 3.544 -20.871 22.130 1.00 43.94 103 SER A O 1
ATOM 782 N N . HIS A 1 104 ? 1.901 -21.443 23.586 1.00 44.22 104 HIS A N 1
ATOM 783 C CA . HIS A 1 104 ? 1.320 -20.140 23.946 1.00 44.22 104 HIS A CA 1
ATOM 784 C C . HIS A 1 104 ? 0.338 -19.517 22.943 1.00 44.22 104 HIS A C 1
ATOM 786 O O . HIS A 1 104 ? 0.624 -18.624 22.156 1.00 44.22 104 HIS A O 1
ATOM 792 N N . SER A 1 105 ? -0.896 -19.997 23.078 1.00 44.50 105 SER A N 1
ATOM 793 C CA . SER A 1 105 ? -2.150 -19.423 22.605 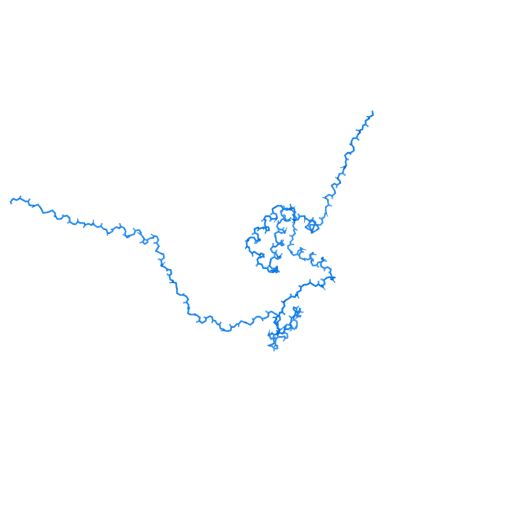1.00 44.50 105 SER A CA 1
ATOM 794 C C . SER A 1 105 ? -2.318 -17.940 22.973 1.00 44.50 105 SER A C 1
ATOM 796 O O . SER A 1 105 ? -2.813 -17.621 24.052 1.00 44.50 105 SER A O 1
ATOM 798 N N . HIS A 1 106 ? -1.998 -17.034 22.059 1.00 49.12 106 HIS A N 1
ATOM 799 C CA . HIS A 1 106 ? -2.643 -15.724 21.999 1.00 49.12 106 HIS A CA 1
ATOM 800 C C . HIS A 1 106 ? -3.059 -15.468 20.548 1.00 49.12 106 HIS A C 1
ATOM 802 O O . HIS A 1 106 ? -2.405 -14.744 19.807 1.00 49.12 106 HIS A O 1
ATOM 808 N N . GLU A 1 107 ? -4.156 -16.112 20.140 1.00 50.97 107 GLU A N 1
ATOM 809 C CA . GLU A 1 107 ? -4.945 -15.715 18.968 1.00 50.97 107 GLU A CA 1
ATOM 810 C C . GLU A 1 107 ? -5.218 -14.210 19.052 1.00 50.97 107 GLU A C 1
ATOM 812 O O . GLU A 1 107 ? -5.911 -13.811 19.977 1.00 50.97 107 GLU A O 1
ATOM 817 N N . ALA A 1 108 ? -4.632 -13.404 18.158 1.00 57.78 108 ALA A N 1
ATOM 818 C CA . ALA A 1 108 ? -4.922 -11.995 17.835 1.00 57.78 108 ALA A CA 1
ATOM 819 C C . ALA A 1 108 ? -5.878 -11.219 18.779 1.00 57.78 108 ALA A C 1
ATOM 821 O O . ALA A 1 108 ? -6.877 -10.644 18.339 1.00 57.78 108 ALA A O 1
ATOM 822 N N . ARG A 1 109 ? -5.601 -11.193 20.089 1.00 69.69 109 ARG A N 1
ATOM 823 C CA . ARG A 1 109 ? -6.465 -10.507 21.052 1.00 69.69 109 ARG A CA 1
ATOM 824 C C . ARG A 1 109 ? -6.218 -9.019 20.882 1.00 69.69 109 ARG A C 1
ATOM 826 O O . ARG A 1 109 ? -5.100 -8.553 21.087 1.00 69.69 109 ARG A O 1
ATOM 833 N N . ASN A 1 110 ? -7.258 -8.285 20.499 1.00 74.62 110 ASN A N 1
ATOM 834 C CA . ASN A 1 110 ? -7.234 -6.828 20.497 1.00 74.62 110 ASN A CA 1
ATOM 835 C C . ASN A 1 110 ? -7.171 -6.349 21.954 1.00 74.62 110 ASN A C 1
ATOM 837 O O . ASN A 1 110 ? -8.210 -6.193 22.595 1.00 74.62 110 ASN A O 1
ATOM 841 N N . LEU A 1 111 ? -5.960 -6.176 22.489 1.00 79.06 111 LEU A N 1
ATOM 842 C CA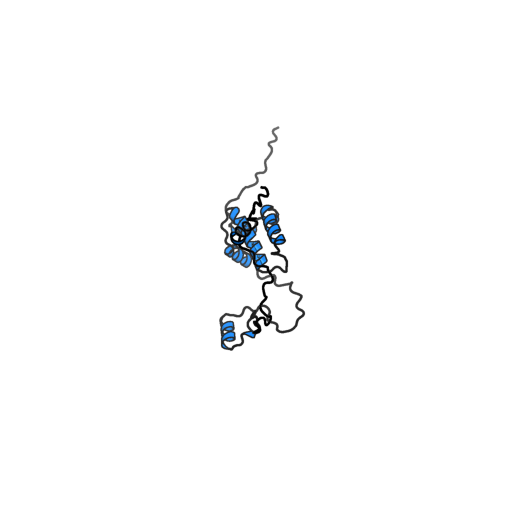 . LEU A 1 111 ? -5.758 -5.579 23.808 1.00 79.06 111 LEU A CA 1
ATOM 843 C C . LEU A 1 111 ? -6.177 -4.109 23.765 1.00 79.06 111 LEU A C 1
ATOM 845 O O . LEU A 1 111 ? -5.928 -3.402 22.784 1.00 79.06 111 LEU A O 1
ATOM 849 N N . THR A 1 112 ? -6.812 -3.640 24.835 1.00 87.69 112 THR A N 1
ATOM 850 C CA . THR A 1 112 ? -7.126 -2.210 24.965 1.00 87.69 112 THR A CA 1
ATOM 851 C C . THR A 1 112 ? -5.863 -1.415 25.308 1.00 87.69 112 THR A C 1
ATOM 853 O O . THR A 1 112 ? -4.909 -1.960 25.861 1.00 87.69 112 THR A O 1
ATOM 856 N N . LEU A 1 113 ? -5.842 -0.108 25.020 1.00 88.88 113 LEU A N 1
ATOM 857 C CA . LEU A 1 113 ? -4.676 0.737 25.330 1.00 88.88 113 LEU A CA 1
ATOM 858 C C . LEU A 1 113 ? -4.336 0.760 26.828 1.00 88.88 113 LEU A C 1
ATOM 860 O O . LEU A 1 113 ? -3.161 0.803 27.179 1.00 88.88 113 LEU A O 1
ATOM 864 N N . ALA A 1 114 ? -5.346 0.694 27.700 1.00 90.31 114 ALA A N 1
ATOM 865 C CA . ALA A 1 114 ? -5.143 0.643 29.147 1.00 90.31 114 ALA A CA 1
ATOM 866 C C . ALA A 1 114 ? -4.447 -0.658 29.582 1.00 90.31 114 ALA A C 1
ATOM 868 O O . ALA A 1 114 ? -3.534 -0.635 30.400 1.00 90.31 114 ALA A O 1
ATOM 869 N N . GLU A 1 115 ? -4.842 -1.783 28.988 1.00 86.12 115 GLU A N 1
ATOM 870 C CA . GLU A 1 115 ? -4.240 -3.092 29.245 1.00 86.12 115 GLU A CA 1
ATOM 871 C C . GLU A 1 115 ? -2.801 -3.158 28.718 1.00 86.12 115 GLU A C 1
ATOM 873 O O . GLU A 1 115 ? -1.899 -3.608 29.421 1.00 86.12 115 GLU A O 1
ATOM 878 N N . LEU A 1 116 ? -2.556 -2.624 27.517 1.00 87.06 116 LEU A N 1
ATOM 879 C CA . LEU A 1 116 ? -1.210 -2.527 26.955 1.00 87.06 116 LEU A CA 1
ATOM 880 C C . LEU A 1 116 ? -0.289 -1.677 27.844 1.00 87.06 116 LEU A C 1
ATOM 882 O O . LEU A 1 116 ? 0.853 -2.060 28.091 1.00 87.06 116 LEU A O 1
ATOM 886 N N . GLN A 1 117 ? -0.791 -0.547 28.350 1.00 91.38 117 GLN A N 1
ATOM 887 C CA . GLN A 1 117 ? -0.050 0.316 29.267 1.00 91.38 117 GLN A CA 1
ATOM 888 C C . GLN A 1 117 ? 0.313 -0.426 30.557 1.00 91.38 117 GLN A C 1
ATOM 890 O O . GLN A 1 117 ? 1.477 -0.420 30.951 1.00 91.38 117 GLN A O 1
ATOM 895 N N . GLU A 1 118 ? -0.643 -1.125 31.173 1.00 91.56 118 GLU A N 1
ATOM 896 C CA . GLU A 1 118 ? -0.387 -1.922 32.376 1.00 91.56 118 GLU A CA 1
ATOM 897 C C . GLU A 1 118 ? 0.684 -2.992 32.120 1.00 91.56 118 GLU A C 1
ATOM 899 O O . GLU A 1 118 ? 1.584 -3.199 32.936 1.00 91.56 118 GLU A O 1
ATOM 904 N N . MET A 1 119 ? 0.632 -3.674 30.974 1.00 90.06 119 MET A N 1
ATOM 905 C CA . MET A 1 119 ? 1.613 -4.703 30.617 1.00 90.06 119 MET A CA 1
ATOM 906 C C . MET A 1 119 ? 3.023 -4.130 30.440 1.00 90.06 119 MET A C 1
ATOM 908 O O . MET A 1 119 ? 3.991 -4.781 30.836 1.00 90.06 119 MET A O 1
ATOM 912 N N . ILE A 1 120 ? 3.148 -2.909 29.915 1.00 89.06 120 ILE A N 1
ATOM 913 C CA . ILE A 1 120 ? 4.433 -2.208 29.785 1.00 89.06 120 ILE A CA 1
ATOM 914 C C . ILE A 1 120 ? 4.941 -1.755 31.159 1.00 89.06 120 ILE A C 1
ATOM 916 O O . ILE A 1 120 ? 6.096 -2.009 31.497 1.00 89.06 120 ILE A O 1
ATOM 920 N N . GLU A 1 121 ? 4.083 -1.143 31.979 1.00 91.19 121 GLU A N 1
ATOM 921 C CA . GLU A 1 121 ? 4.439 -0.662 33.322 1.00 91.19 121 GLU A CA 1
ATOM 922 C C . GLU A 1 121 ? 4.839 -1.805 34.262 1.00 91.19 121 GLU A C 1
ATOM 924 O O . GLU A 1 121 ? 5.775 -1.678 35.049 1.00 91.19 121 GLU A O 1
ATOM 929 N N . THR A 1 122 ? 4.163 -2.951 34.151 1.00 90.88 122 THR A N 1
ATOM 930 C CA . THR A 1 122 ? 4.460 -4.157 34.940 1.00 90.88 122 THR A CA 1
ATOM 931 C C . THR A 1 122 ? 5.615 -4.987 34.376 1.00 90.88 122 THR A C 1
ATOM 933 O O . THR A 1 122 ? 5.962 -6.016 34.954 1.00 90.88 122 THR A O 1
ATOM 936 N N . GLY A 1 123 ? 6.219 -4.567 33.258 1.00 85.75 123 GLY A N 1
ATOM 937 C CA . GLY A 1 123 ? 7.340 -5.265 32.623 1.00 85.75 123 GLY A CA 1
ATOM 938 C C . GLY A 1 123 ? 6.964 -6.593 31.956 1.00 85.75 123 GLY A C 1
ATOM 939 O O . GLY A 1 123 ? 7.845 -7.354 31.569 1.00 85.75 123 GLY A O 1
ATOM 940 N N . ARG A 1 124 ? 5.670 -6.881 31.776 1.00 86.44 124 ARG A N 1
ATOM 941 C CA . ARG A 1 124 ? 5.149 -8.078 31.092 1.00 86.44 124 ARG A CA 1
ATOM 942 C C . ARG A 1 124 ? 5.098 -7.879 29.576 1.00 86.44 124 ARG A C 1
ATOM 944 O O . ARG A 1 124 ? 4.115 -8.217 28.919 1.00 86.44 124 ARG A O 1
ATOM 951 N N . VAL A 1 125 ? 6.170 -7.333 29.010 1.00 86.38 125 VAL A N 1
ATOM 952 C CA . VAL A 1 125 ? 6.249 -7.026 27.575 1.00 86.38 125 VAL A CA 1
ATOM 953 C C . VAL A 1 125 ? 6.258 -8.287 26.711 1.00 86.38 125 VAL A C 1
ATOM 955 O O . VAL A 1 125 ? 5.770 -8.253 25.587 1.00 86.38 125 VAL A O 1
ATOM 958 N N . ASP A 1 126 ? 6.718 -9.422 27.238 1.00 83.69 126 ASP A N 1
ATOM 959 C CA . ASP A 1 126 ? 6.719 -10.713 26.529 1.00 83.69 126 ASP A CA 1
ATOM 960 C C . ASP A 1 126 ? 5.308 -11.253 26.248 1.00 83.69 126 ASP A C 1
ATOM 962 O O . ASP A 1 126 ? 5.120 -12.116 25.395 1.00 83.69 126 ASP A O 1
ATOM 966 N N . GLN A 1 127 ? 4.303 -10.753 26.972 1.00 82.25 127 GLN A N 1
ATOM 967 C CA . GLN A 1 127 ? 2.903 -11.149 26.812 1.00 82.25 127 GLN A CA 1
ATOM 968 C C . GLN A 1 127 ? 2.168 -10.282 25.779 1.00 82.25 127 GLN A C 1
ATOM 970 O O . GLN A 1 127 ? 1.024 -10.579 25.434 1.00 82.25 127 GLN A O 1
ATOM 975 N N . ILE A 1 128 ? 2.800 -9.207 25.289 1.00 83.19 128 ILE A N 1
ATOM 976 C CA . ILE A 1 128 ? 2.211 -8.323 24.283 1.00 83.19 128 ILE A CA 1
ATOM 977 C C . ILE A 1 128 ? 2.188 -9.058 22.932 1.00 83.19 128 ILE A C 1
ATOM 979 O O . ILE A 1 128 ? 3.236 -9.510 22.458 1.00 83.19 128 ILE A O 1
ATOM 983 N N . PRO A 1 129 ? 1.018 -9.168 22.274 1.00 81.06 129 PRO A N 1
ATOM 984 C CA . PRO A 1 129 ? 0.909 -9.782 20.958 1.00 81.06 129 PRO A CA 1
ATOM 985 C C . PRO A 1 129 ? 1.879 -9.150 19.954 1.00 81.06 129 PRO A C 1
ATOM 987 O O . PRO A 1 129 ? 2.015 -7.930 19.890 1.00 81.06 129 PRO A O 1
ATOM 990 N N . ASN A 1 130 ? 2.526 -9.989 19.139 1.00 77.31 130 ASN A N 1
ATOM 991 C CA . ASN A 1 130 ? 3.516 -9.596 18.126 1.00 77.31 130 ASN A CA 1
ATOM 992 C C . ASN A 1 130 ? 4.800 -8.935 18.659 1.00 77.31 130 ASN A C 1
ATOM 994 O O . ASN A 1 130 ? 5.559 -8.376 17.863 1.00 77.31 130 ASN A O 1
ATOM 998 N N . ASN A 1 131 ? 5.095 -9.024 19.960 1.00 80.88 131 ASN A N 1
ATOM 999 C CA . ASN A 1 131 ? 6.382 -8.570 20.469 1.00 80.88 131 ASN A CA 1
ATOM 1000 C C . ASN A 1 131 ? 7.492 -9.567 20.086 1.00 80.88 131 ASN A C 1
ATOM 1002 O O . ASN A 1 131 ? 7.550 -10.689 20.590 1.00 80.88 131 ASN A O 1
ATOM 1006 N N . LYS A 1 132 ? 8.357 -9.182 19.143 1.00 80.94 132 LYS A N 1
ATOM 1007 C CA . LYS A 1 132 ? 9.477 -10.014 18.688 1.00 80.94 132 LYS A CA 1
ATOM 1008 C C . LYS A 1 132 ? 10.705 -9.711 19.542 1.00 80.94 132 LYS A C 1
ATOM 1010 O O . LYS A 1 132 ? 11.233 -8.605 19.482 1.00 80.94 132 LYS A O 1
ATOM 1015 N N . VAL A 1 133 ? 11.188 -10.708 20.282 1.00 79.25 133 VAL A N 1
ATOM 1016 C CA . VAL A 1 133 ? 12.469 -10.616 20.996 1.00 79.25 133 VAL A CA 1
ATOM 1017 C C . VAL A 1 133 ? 13.587 -10.517 19.961 1.00 79.25 133 VAL A C 1
ATOM 1019 O O . VAL A 1 133 ? 13.825 -11.461 19.204 1.00 79.25 133 VAL A O 1
ATOM 1022 N N . ILE A 1 134 ? 14.260 -9.368 19.912 1.00 78.00 134 ILE A N 1
ATOM 1023 C CA . ILE A 1 134 ? 15.466 -9.199 19.103 1.00 78.00 134 ILE A CA 1
ATOM 1024 C C . ILE A 1 134 ? 16.607 -9.866 19.876 1.00 78.00 134 ILE A C 1
ATOM 1026 O O . ILE A 1 134 ? 16.864 -9.484 21.017 1.00 78.00 134 ILE A O 1
ATOM 1030 N N . PRO A 1 135 ? 17.289 -10.875 19.313 1.00 78.88 135 PRO A N 1
ATOM 1031 C CA . PRO A 1 135 ? 18.446 -11.458 19.971 1.00 78.88 135 PRO A CA 1
ATOM 1032 C C . PRO A 1 135 ? 19.533 -10.393 20.160 1.00 78.88 135 PRO A C 1
ATOM 1034 O O . PRO A 1 135 ? 19.944 -9.758 19.195 1.00 78.88 135 PRO A O 1
ATOM 1037 N N . GLU A 1 136 ? 20.076 -10.275 21.373 1.00 76.44 136 GLU A N 1
ATOM 1038 C CA . GLU A 1 136 ? 21.232 -9.412 21.700 1.00 76.44 136 GLU A CA 1
ATOM 1039 C C . GLU A 1 136 ? 22.525 -9.800 20.951 1.00 76.44 136 GLU A C 1
ATOM 1041 O O . GLU A 1 136 ? 23.559 -9.144 21.068 1.00 76.44 136 GLU A O 1
ATOM 1046 N N . ARG A 1 137 ? 22.504 -10.897 20.184 1.00 74.62 137 ARG A N 1
ATOM 1047 C CA . ARG A 1 137 ? 23.645 -11.336 19.384 1.00 74.62 137 ARG A CA 1
ATOM 1048 C C . ARG A 1 137 ? 23.643 -10.597 18.054 1.00 74.62 137 ARG A C 1
ATOM 1050 O O . ARG A 1 137 ? 22.939 -10.973 17.117 1.00 74.62 137 ARG A O 1
ATOM 1057 N N . PHE A 1 138 ? 24.459 -9.552 17.982 1.00 75.75 138 PHE A N 1
ATOM 1058 C CA . PHE A 1 138 ? 24.901 -8.997 16.711 1.00 75.75 138 PHE A CA 1
ATOM 1059 C C . PHE A 1 138 ? 25.702 -10.065 15.950 1.00 75.75 138 PHE A C 1
ATOM 1061 O O . PHE A 1 138 ? 26.279 -10.961 16.559 1.00 75.75 138 PHE A O 1
ATOM 1068 N N . ASN A 1 139 ? 25.699 -10.019 14.620 1.00 77.81 139 ASN A N 1
ATOM 1069 C CA . ASN A 1 139 ? 26.412 -10.995 13.800 1.00 77.81 139 ASN A CA 1
ATOM 1070 C C . ASN A 1 139 ? 27.907 -11.044 14.190 1.00 77.81 139 ASN A C 1
ATOM 1072 O O . ASN A 1 139 ? 28.641 -10.107 13.889 1.00 77.81 139 ASN A O 1
ATOM 1076 N N . ASP A 1 140 ? 28.341 -12.133 14.837 1.00 75.44 140 ASP A N 1
ATOM 1077 C CA . ASP A 1 140 ? 29.737 -12.368 15.252 1.00 75.44 140 ASP A CA 1
ATOM 1078 C C . ASP A 1 140 ? 30.657 -12.731 14.069 1.00 75.44 140 ASP A C 1
ATOM 1080 O O . ASP A 1 140 ? 31.851 -12.989 14.248 1.00 75.44 140 ASP A O 1
ATOM 1084 N N . ALA A 1 141 ? 30.123 -12.799 12.843 1.00 80.12 141 ALA A N 1
ATOM 1085 C CA . ALA A 1 141 ? 30.941 -13.041 11.668 1.00 80.12 141 ALA A CA 1
ATOM 1086 C C . ALA A 1 141 ? 31.911 -11.867 11.440 1.00 80.12 141 ALA A C 1
ATOM 1088 O O . ALA A 1 141 ? 31.514 -10.702 11.547 1.00 80.12 141 ALA A O 1
ATOM 1089 N N . PRO A 1 142 ? 33.176 -12.143 11.069 1.00 82.00 142 PRO A N 1
ATOM 1090 C CA . PRO A 1 142 ? 34.094 -11.089 10.672 1.00 82.00 142 PRO A CA 1
ATOM 1091 C C . PRO A 1 142 ? 33.496 -10.300 9.493 1.00 82.00 142 PRO A C 1
ATOM 1093 O O . PRO A 1 142 ? 32.858 -10.895 8.614 1.00 82.00 142 PRO A O 1
ATOM 1096 N N . PRO A 1 143 ? 33.684 -8.968 9.449 1.00 80.00 143 PRO A N 1
ATOM 1097 C CA . PRO A 1 143 ? 33.172 -8.147 8.362 1.00 80.00 143 PRO A CA 1
ATOM 1098 C C . PRO A 1 143 ? 33.683 -8.678 7.021 1.00 80.00 143 PRO A C 1
ATOM 1100 O O . PRO A 1 143 ? 34.849 -9.048 6.876 1.00 80.00 143 PRO A O 1
ATOM 1103 N N . SER A 1 144 ? 32.798 -8.735 6.028 1.00 85.06 144 SER A N 1
ATOM 1104 C CA . SER A 1 144 ? 33.171 -9.211 4.697 1.00 85.06 144 SER A CA 1
ATOM 1105 C C . SER A 1 144 ? 34.202 -8.272 4.069 1.00 85.06 144 SER A C 1
ATOM 1107 O O . SER A 1 144 ? 33.960 -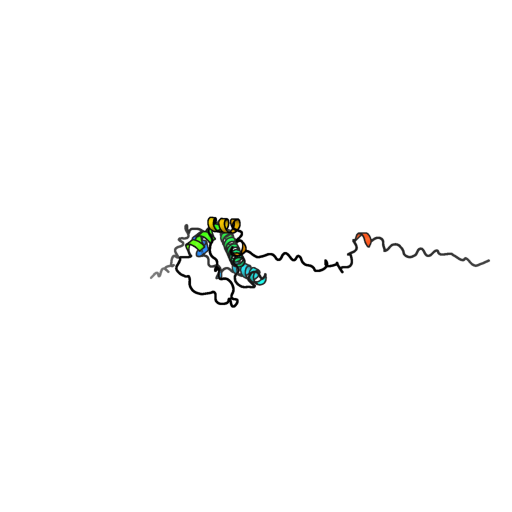7.073 3.929 1.00 85.06 144 SER A O 1
ATOM 1109 N N . HIS A 1 145 ? 35.350 -8.815 3.662 1.00 79.88 145 HIS A N 1
ATOM 1110 C CA . HIS A 1 145 ? 36.339 -8.083 2.876 1.00 79.88 145 HIS A CA 1
ATOM 1111 C C . HIS A 1 145 ? 35.962 -8.127 1.391 1.00 79.88 145 HIS A C 1
ATOM 1113 O O . HIS A 1 145 ? 35.658 -9.188 0.846 1.00 79.88 145 HIS A O 1
ATOM 1119 N N . SER A 1 146 ? 35.988 -6.971 0.724 1.00 81.81 146 SER A N 1
ATOM 1120 C CA . SER A 1 146 ? 35.756 -6.892 -0.720 1.00 81.81 146 SER A CA 1
ATOM 1121 C C . SER A 1 146 ? 36.893 -7.580 -1.482 1.00 81.81 146 SER A C 1
ATOM 1123 O O . SER A 1 146 ? 38.046 -7.167 -1.380 1.00 81.81 146 SER A O 1
ATOM 1125 N N . ILE A 1 147 ? 36.559 -8.608 -2.267 1.00 81.88 147 ILE A N 1
ATOM 1126 C CA . ILE A 1 147 ? 37.472 -9.302 -3.200 1.00 81.88 147 ILE A CA 1
ATOM 1127 C C . ILE A 1 147 ? 37.444 -8.629 -4.589 1.00 81.88 147 ILE A C 1
ATOM 1129 O O . ILE A 1 147 ? 38.175 -9.010 -5.502 1.00 81.88 147 ILE A O 1
ATOM 1133 N N . ALA A 1 148 ? 36.602 -7.607 -4.778 1.00 82.06 148 ALA A N 1
ATOM 1134 C CA . ALA A 1 148 ? 36.472 -6.949 -6.068 1.00 82.06 148 ALA A CA 1
ATOM 1135 C C . ALA A 1 148 ? 37.747 -6.146 -6.396 1.00 82.06 148 ALA A C 1
ATOM 1137 O O . ALA A 1 148 ? 38.134 -5.274 -5.609 1.00 82.06 148 ALA A O 1
ATOM 1138 N N . PRO A 1 149 ? 38.389 -6.379 -7.556 1.00 79.25 149 PRO A N 1
ATOM 1139 C CA . PRO A 1 149 ? 39.494 -5.544 -8.000 1.00 79.25 149 PRO A CA 1
ATOM 1140 C C . PRO A 1 149 ? 39.008 -4.101 -8.161 1.00 79.25 149 PRO A C 1
ATOM 1142 O O . PRO A 1 149 ? 37.953 -3.842 -8.749 1.00 79.25 149 PRO A O 1
ATOM 1145 N N . ALA A 1 150 ? 39.776 -3.153 -7.622 1.00 81.50 150 ALA A N 1
ATOM 1146 C CA . ALA A 1 150 ? 39.442 -1.740 -7.705 1.00 81.50 150 ALA A CA 1
ATOM 1147 C C . ALA A 1 150 ? 39.328 -1.328 -9.179 1.00 81.50 150 ALA A C 1
ATOM 1149 O O . ALA A 1 150 ? 40.294 -1.409 -9.943 1.00 81.50 150 ALA A O 1
ATOM 1150 N N . ARG A 1 151 ? 38.130 -0.898 -9.596 1.00 84.12 151 ARG A N 1
ATOM 1151 C CA . ARG A 1 151 ? 37.932 -0.346 -10.937 1.00 84.12 151 ARG A CA 1
ATOM 1152 C C . ARG A 1 151 ? 38.761 0.923 -11.050 1.00 84.12 151 ARG A C 1
ATOM 1154 O O . ARG A 1 151 ? 38.463 1.914 -10.381 1.00 84.12 151 ARG A O 1
ATOM 1161 N N . LYS A 1 152 ? 39.767 0.876 -11.921 1.00 84.12 152 LYS A N 1
ATOM 1162 C CA . LYS A 1 152 ? 40.559 2.049 -12.268 1.00 84.12 152 LYS A CA 1
ATOM 1163 C C . LYS A 1 152 ? 39.651 3.126 -12.820 1.00 84.12 152 LYS A C 1
ATOM 1165 O O . LYS A 1 152 ? 38.699 2.861 -13.565 1.00 84.12 152 LYS A O 1
ATOM 1170 N N . LYS A 1 153 ? 39.927 4.347 -12.405 1.00 87.44 153 LYS A N 1
ATOM 1171 C CA . LYS A 1 153 ? 39.180 5.501 -12.871 1.00 87.44 153 LYS A CA 1
ATOM 1172 C C . LYS A 1 153 ? 39.615 5.807 -14.308 1.00 87.44 153 LYS A C 1
ATOM 1174 O O . LYS A 1 153 ? 40.769 5.571 -14.658 1.00 87.44 153 LYS A O 1
ATOM 1179 N N . PRO A 1 154 ? 38.725 6.328 -15.164 1.00 75.38 154 PRO A N 1
ATOM 1180 C CA . PRO A 1 154 ? 39.044 6.553 -16.575 1.00 75.38 154 PRO A CA 1
ATOM 1181 C C . PRO A 1 154 ? 40.238 7.502 -16.783 1.00 75.38 154 PRO A C 1
ATOM 1183 O O . PRO A 1 154 ? 40.959 7.365 -17.766 1.00 75.38 154 PRO A O 1
ATOM 1186 N N . TRP A 1 155 ? 40.513 8.400 -15.830 1.00 76.44 155 TRP A N 1
ATOM 1187 C CA . TRP A 1 155 ? 41.691 9.274 -15.864 1.00 76.44 155 TRP A CA 1
ATOM 1188 C C . TRP A 1 155 ? 43.021 8.558 -15.566 1.00 76.44 155 TRP A C 1
ATOM 1190 O O . TRP A 1 155 ? 44.075 9.103 -15.873 1.00 76.44 155 TRP A O 1
ATOM 1200 N N . GLU A 1 156 ? 43.003 7.342 -15.012 1.00 74.50 156 GLU A N 1
ATOM 1201 C CA . GLU A 1 156 ? 44.213 6.545 -14.738 1.00 74.50 156 GLU A CA 1
ATOM 1202 C C . GLU A 1 156 ? 44.683 5.742 -15.961 1.00 74.50 156 GLU A C 1
ATOM 1204 O O . GLU A 1 156 ? 45.817 5.272 -15.990 1.00 74.50 156 GLU A O 1
ATOM 1209 N N . VAL A 1 157 ? 43.830 5.572 -16.977 1.00 66.94 157 VAL A N 1
ATOM 1210 C CA . VAL A 1 157 ? 44.150 4.786 -18.184 1.00 66.94 157 VAL A CA 1
ATOM 1211 C C . VAL A 1 157 ? 44.815 5.651 -19.261 1.00 66.94 157 VAL A C 1
ATOM 1213 O O . VAL A 1 157 ? 45.626 5.155 -20.035 1.00 66.94 157 VAL A O 1
ATOM 1216 N N . ALA A 1 158 ? 44.535 6.956 -19.283 1.00 61.81 158 ALA A N 1
ATOM 1217 C CA . ALA A 1 158 ? 45.002 7.858 -20.336 1.00 61.81 158 ALA A CA 1
ATOM 1218 C C . ALA A 1 158 ? 46.511 8.179 -20.289 1.00 61.81 158 ALA A C 1
ATOM 1220 O O . ALA A 1 158 ? 47.057 8.648 -21.282 1.00 61.81 158 ALA A O 1
ATOM 1221 N N . VAL A 1 159 ? 47.195 7.933 -19.165 1.00 59.81 159 VAL A N 1
ATOM 1222 C CA . VAL A 1 159 ? 48.609 8.326 -18.976 1.00 59.81 159 VAL A CA 1
ATOM 1223 C C . VAL A 1 159 ? 49.585 7.161 -19.207 1.00 59.81 159 VAL A C 1
ATOM 1225 O O . VAL A 1 159 ? 50.762 7.384 -19.462 1.00 59.81 159 VAL A O 1
ATOM 1228 N N . ALA A 1 160 ? 49.113 5.910 -19.188 1.00 54.94 160 ALA A N 1
ATOM 1229 C CA . ALA A 1 160 ? 49.978 4.730 -19.304 1.00 54.94 160 ALA A CA 1
ATOM 1230 C C . ALA A 1 160 ? 50.402 4.381 -20.748 1.00 54.94 160 ALA A C 1
ATOM 1232 O O . ALA A 1 160 ? 51.182 3.456 -20.936 1.00 54.94 160 ALA A O 1
ATOM 1233 N N . GLY A 1 161 ? 49.900 5.096 -21.762 1.00 55.91 161 GLY A N 1
ATOM 1234 C CA . GLY A 1 161 ? 50.180 4.824 -23.180 1.00 55.91 161 GLY A CA 1
ATOM 1235 C C . GLY A 1 161 ? 51.281 5.675 -23.828 1.00 55.91 161 GLY A C 1
ATOM 1236 O O . GLY A 1 161 ? 51.378 5.658 -25.048 1.00 55.91 161 GLY A O 1
ATOM 1237 N N . VAL A 1 162 ? 52.064 6.458 -23.069 1.00 51.38 162 VAL A N 1
ATOM 1238 C CA . VAL A 1 162 ? 53.057 7.414 -23.633 1.00 51.38 162 VAL A CA 1
ATOM 1239 C C . VAL A 1 162 ? 54.479 7.185 -23.095 1.00 51.38 162 VAL A C 1
ATOM 1241 O O . VAL A 1 162 ? 55.292 8.098 -23.036 1.00 51.38 162 VAL A O 1
ATOM 1244 N N . VAL A 1 163 ? 54.819 5.963 -22.689 1.00 53.12 163 VAL A N 1
ATOM 1245 C CA . VAL A 1 163 ? 56.202 5.625 -22.305 1.00 53.12 163 VAL A CA 1
ATOM 1246 C C . VAL A 1 163 ? 56.621 4.301 -22.938 1.00 53.12 163 VAL A C 1
ATOM 1248 O O . VAL A 1 163 ? 56.853 3.323 -22.244 1.00 53.12 163 VAL A O 1
ATOM 1251 N N . GLU A 1 164 ? 56.718 4.285 -24.268 1.00 50.62 164 GLU A N 1
ATOM 1252 C CA . GLU A 1 164 ? 57.599 3.361 -24.992 1.00 50.62 164 GLU A CA 1
ATOM 1253 C C . GLU A 1 164 ? 58.373 4.126 -26.081 1.00 50.62 164 GLU A C 1
ATOM 1255 O O . GLU A 1 164 ? 57.809 4.933 -26.819 1.00 50.62 164 GLU A O 1
ATOM 1260 N N . ASP A 1 165 ? 59.683 3.873 -26.088 1.00 49.75 165 ASP A N 1
ATOM 1261 C CA . ASP A 1 165 ? 60.685 4.101 -27.134 1.00 49.75 165 ASP A CA 1
ATOM 1262 C C . ASP A 1 165 ? 60.996 5.524 -27.620 1.00 49.75 165 ASP A C 1
ATOM 1264 O O . ASP A 1 165 ? 60.628 5.960 -28.709 1.00 49.75 165 ASP A O 1
ATOM 1268 N N . VAL A 1 166 ? 61.874 6.196 -26.865 1.00 47.78 166 VAL A N 1
ATOM 1269 C CA . VAL A 1 166 ? 62.937 7.007 -27.483 1.00 47.78 166 VAL A CA 1
ATOM 1270 C C . VAL A 1 166 ? 64.194 6.140 -27.533 1.00 47.78 166 VAL A C 1
ATOM 1272 O O . VAL A 1 166 ? 65.043 6.181 -26.641 1.00 47.78 166 VAL A O 1
ATOM 1275 N N . GLU A 1 167 ? 64.278 5.312 -28.572 1.00 48.78 167 GLU A N 1
ATOM 1276 C CA . GLU A 1 167 ? 65.498 4.616 -28.970 1.00 48.78 167 GLU A CA 1
ATOM 1277 C C . GLU A 1 167 ? 66.508 5.676 -29.443 1.00 48.78 167 GLU A C 1
ATOM 1279 O O . GLU A 1 167 ? 66.299 6.390 -30.425 1.00 48.78 167 GLU A O 1
ATOM 1284 N N . ILE A 1 168 ? 67.581 5.856 -28.672 1.00 50.81 168 ILE A N 1
ATOM 1285 C CA . ILE A 1 168 ? 68.672 6.777 -28.997 1.00 50.81 168 ILE A CA 1
ATOM 1286 C C . ILE A 1 168 ? 69.449 6.171 -30.171 1.00 50.81 168 ILE A C 1
ATOM 1288 O O . ILE A 1 168 ? 70.309 5.311 -29.989 1.00 50.81 168 ILE A O 1
ATOM 1292 N N . GLU A 1 169 ? 69.141 6.634 -31.381 1.00 49.62 169 GLU A N 1
ATOM 1293 C CA . GLU A 1 169 ? 69.874 6.344 -32.614 1.00 49.62 169 GLU A CA 1
ATOM 1294 C C . GLU A 1 169 ? 71.293 6.946 -32.532 1.00 49.62 169 GLU A C 1
ATOM 1296 O O . GLU A 1 169 ? 71.548 8.082 -32.936 1.00 49.62 169 GLU A O 1
ATOM 1301 N N . MET A 1 170 ? 72.248 6.187 -31.982 1.00 55.91 170 MET A N 1
ATOM 1302 C CA . MET A 1 170 ? 73.677 6.455 -32.159 1.00 55.91 170 MET A CA 1
ATOM 1303 C C . MET A 1 170 ? 74.091 6.027 -33.571 1.00 55.91 170 MET A C 1
ATOM 1305 O O . MET A 1 170 ? 74.485 4.883 -33.804 1.00 55.91 170 MET A O 1
ATOM 1309 N N . LYS A 1 171 ? 74.022 6.972 -34.516 1.00 49.31 171 LYS A N 1
ATOM 1310 C CA . LYS A 1 171 ? 74.718 6.883 -35.805 1.00 49.31 171 LYS A CA 1
ATOM 1311 C C . LYS A 1 171 ? 76.216 6.686 -35.554 1.00 49.31 171 LYS A C 1
ATOM 1313 O O . LYS A 1 171 ? 76.920 7.604 -35.139 1.00 49.31 171 LYS A O 1
ATOM 1318 N N . SER A 1 172 ? 76.683 5.467 -35.788 1.00 55.28 172 SER A N 1
ATOM 1319 C CA . SER A 1 172 ? 78.091 5.155 -35.999 1.00 55.28 172 SER A CA 1
ATOM 1320 C C . SER A 1 172 ? 78.356 5.261 -37.497 1.00 55.28 172 SER A C 1
ATOM 1322 O O . SER A 1 172 ? 78.213 4.292 -38.235 1.00 55.28 172 SER A O 1
ATOM 1324 N N . ASP A 1 173 ? 78.705 6.466 -37.949 1.00 56.50 173 ASP A N 1
ATOM 1325 C CA . ASP A 1 173 ? 79.312 6.649 -39.264 1.00 56.50 173 ASP A CA 1
ATOM 1326 C C . ASP A 1 173 ? 80.757 6.138 -39.198 1.00 56.50 173 ASP A C 1
ATOM 1328 O O . ASP A 1 173 ? 81.672 6.777 -38.674 1.00 56.50 173 ASP A O 1
ATOM 1332 N N . LEU A 1 174 ? 80.912 4.912 -39.688 1.00 63.25 174 LEU A N 1
ATOM 1333 C CA . LEU A 1 174 ? 82.145 4.362 -40.225 1.00 63.25 174 LEU A CA 1
ATOM 1334 C C . LEU A 1 174 ? 82.365 5.020 -41.603 1.00 63.25 174 LEU A C 1
ATOM 1336 O O . LEU A 1 174 ? 81.480 4.907 -42.447 1.00 63.25 174 LEU A O 1
ATOM 1340 N N . ASP A 1 175 ? 83.487 5.722 -41.803 1.00 53.06 175 ASP A N 1
ATOM 1341 C CA . ASP A 1 175 ? 84.479 5.516 -42.889 1.00 53.06 175 ASP A CA 1
ATOM 1342 C C . ASP A 1 175 ? 85.286 6.801 -43.201 1.00 53.06 175 ASP A C 1
ATOM 1344 O O . ASP A 1 175 ? 84.781 7.740 -43.824 1.00 53.06 175 ASP A O 1
ATOM 1348 N N . SER A 1 176 ? 86.552 6.835 -42.761 1.00 51.50 176 SER A N 1
ATOM 1349 C CA . SER A 1 176 ? 87.753 7.265 -43.519 1.00 51.50 176 SER A CA 1
ATOM 1350 C C . SER A 1 176 ? 88.993 7.256 -42.626 1.00 51.50 176 SER A C 1
ATOM 1352 O O . SER A 1 176 ? 88.972 7.940 -41.577 1.00 51.50 176 SER A O 1
#

pLDDT: mean 71.04, std 15.72, range [39.09, 91.56]

Radius of gyration: 35.66 Å; chains: 1; bounding box: 138×38×80 Å

Foldseek 3Di:
DDDDDDDDDPDPPVPDDDLLVCLVPDPLVPDPVLVVVVVVCVVVCLPVDDDDPVSVVVNLVSSQVVSVVVVRPDDPVNNVVVVVVVPDVDDPDDDDDDDPDDDDDDDPDPDDPVRVVVCVVVVVQVPDPPDDDDPPDDPPDDPDDDPDDDPDDPVVPVPPPPDDDPPPPPDPDDDD

Sequence (176 aa):
MSSELKEPSLSSDSSVLNPLERFAAYQFDSDETYQQGLASLIDGGAFSGNPTPENKEECRLLKLSRCSVTGNDITSEQVLAYELSLRKPSDVALSESTSIFASHSHEARNLTLAELQEMIETGRVDQIPNNKVIPERFNDAPPSHSIAPARKKPWEVAVAGVVEDVEIEMKSDLDS